Protein AF-A0A3D8Q935-F1 (afdb_monomer)

Radius of gyration: 23.88 Å; Cα contacts (8 Å, |Δi|>4): 132; chains: 1; bounding box: 59×60×49 Å

Foldseek 3Di:
DDDDDDDDDDDDDPPDDDPPPPPDDPPPPPPLPPDAADCVQWAPDDPPFDWDFCVNVVHDCPPDQFRTDDTHDDDGTDPVLVVSQCVQCPDPVQQVPQWDQDPVRGTDGPPCCVPGPNNVVVCLVDPVSQVVVCVSRVHDRDDRPPPD

Structure (mmCIF, N/CA/C/O backbone):
data_AF-A0A3D8Q935-F1
#
_entry.id   AF-A0A3D8Q935-F1
#
loop_
_atom_site.group_PDB
_atom_site.id
_atom_site.type_symbol
_atom_site.label_atom_id
_atom_site.label_alt_id
_atom_site.label_comp_id
_atom_site.label_asym_id
_atom_site.label_entity_id
_atom_site.label_seq_id
_atom_site.pdbx_PDB_ins_code
_atom_site.Cartn_x
_atom_site.Cartn_y
_atom_site.Cartn_z
_atom_site.occupancy
_atom_site.B_iso_or_equiv
_atom_site.auth_seq_id
_atom_site.auth_comp_id
_atom_site.auth_asym_id
_atom_site.auth_atom_id
_atom_site.pdbx_PDB_model_num
ATOM 1 N N . MET A 1 1 ? -38.636 37.784 -11.638 1.00 41.47 1 MET A N 1
ATOM 2 C CA . MET A 1 1 ? -37.822 38.733 -12.426 1.00 41.47 1 MET A CA 1
ATOM 3 C C . MET A 1 1 ? -36.408 38.699 -11.861 1.00 41.47 1 MET A C 1
ATOM 5 O O . MET A 1 1 ? -36.157 39.351 -10.860 1.00 41.47 1 MET A O 1
ATOM 9 N N . ALA A 1 2 ? -35.531 37.862 -12.418 1.00 40.22 2 ALA A N 1
ATOM 10 C CA . ALA A 1 2 ? -34.120 37.782 -12.042 1.00 40.22 2 ALA A CA 1
ATOM 11 C C . ALA A 1 2 ? -33.294 37.737 -13.334 1.00 40.22 2 ALA A C 1
ATOM 13 O O . ALA A 1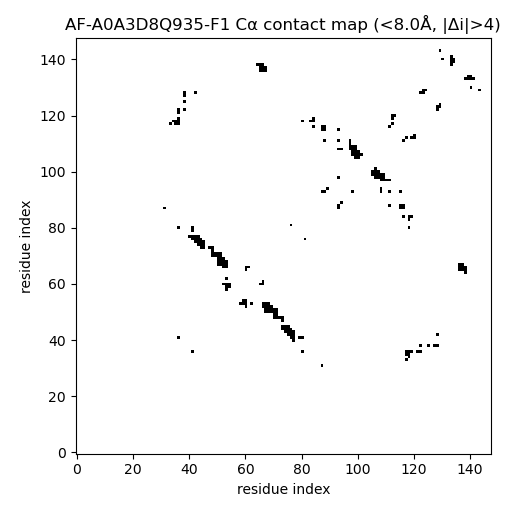 2 ? -33.577 36.937 -14.225 1.00 40.22 2 ALA A O 1
ATOM 14 N N . THR A 1 3 ? -32.352 38.665 -13.451 1.00 42.84 3 THR A N 1
ATOM 15 C CA . THR A 1 3 ? -31.546 38.934 -14.643 1.00 42.84 3 THR A CA 1
ATOM 16 C C . THR A 1 3 ? -30.477 37.854 -14.814 1.00 42.84 3 THR A C 1
ATOM 18 O O . THR A 1 3 ? -29.670 37.636 -13.914 1.00 42.84 3 THR A O 1
ATOM 21 N N . VAL A 1 4 ? -30.464 37.181 -15.967 1.00 43.62 4 VAL A N 1
ATOM 22 C CA . VAL A 1 4 ? -29.419 36.222 -16.360 1.00 43.62 4 VAL A CA 1
ATOM 23 C C . VAL A 1 4 ? -28.253 37.007 -16.961 1.00 43.62 4 VAL A C 1
ATOM 25 O O . VAL A 1 4 ? -28.425 37.701 -17.960 1.00 43.62 4 VAL A O 1
ATOM 28 N N . GLY A 1 5 ? -27.077 36.929 -16.338 1.00 39.69 5 GLY A N 1
ATOM 29 C CA . GLY A 1 5 ? -2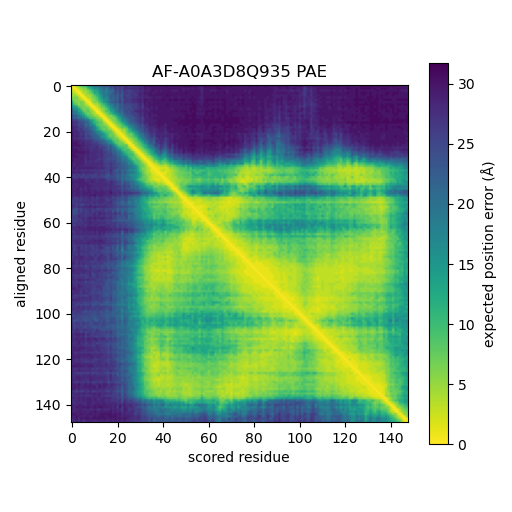5.842 37.499 -16.875 1.00 39.69 5 GLY A CA 1
ATOM 30 C C . GLY A 1 5 ? -25.218 36.567 -17.913 1.00 39.69 5 GLY A C 1
ATOM 31 O O . GLY A 1 5 ? -24.834 35.446 -17.589 1.00 39.69 5 GLY A O 1
ATOM 32 N N . THR A 1 6 ? -25.115 37.029 -19.156 1.00 42.31 6 THR A N 1
ATOM 33 C CA . THR A 1 6 ? -24.400 36.346 -20.241 1.00 42.31 6 THR A CA 1
ATOM 34 C C . THR A 1 6 ? -22.892 36.440 -20.002 1.00 42.31 6 THR A C 1
ATOM 36 O O . THR A 1 6 ? -22.338 37.538 -19.987 1.00 42.31 6 THR A O 1
ATOM 39 N N . LEU A 1 7 ? -22.214 35.303 -19.828 1.00 39.19 7 LEU A N 1
ATOM 40 C CA . LEU A 1 7 ? -20.751 35.247 -19.806 1.00 39.19 7 LEU A CA 1
ATOM 41 C C . LEU A 1 7 ? -20.228 35.151 -21.244 1.00 39.19 7 LEU A C 1
ATOM 43 O O . LEU A 1 7 ? -20.375 34.130 -21.914 1.00 39.19 7 LEU A O 1
ATOM 47 N N . THR A 1 8 ? -19.631 36.241 -21.714 1.00 40.53 8 THR A N 1
ATOM 48 C CA . THR A 1 8 ? -18.918 36.333 -22.990 1.00 40.53 8 THR A CA 1
ATOM 49 C C . THR A 1 8 ? -17.675 35.441 -22.957 1.00 40.53 8 THR A C 1
ATOM 51 O O . THR A 1 8 ? -16.789 35.634 -22.126 1.00 40.53 8 THR A O 1
ATOM 54 N N . SER A 1 9 ? -17.600 34.467 -23.865 1.00 42.19 9 SER A N 1
ATOM 55 C CA . SER A 1 9 ? -16.393 33.672 -24.107 1.00 42.19 9 SER A CA 1
ATOM 56 C C . SER A 1 9 ? -15.358 34.545 -24.819 1.00 42.19 9 SER A C 1
ATOM 58 O O . SER A 1 9 ? -15.592 35.004 -25.936 1.00 42.19 9 SER A O 1
ATOM 60 N N . ALA A 1 10 ? -14.237 34.827 -24.155 1.00 38.66 10 ALA A N 1
ATOM 61 C CA . ALA A 1 10 ? -13.101 35.485 -24.784 1.00 38.66 10 ALA A CA 1
ATOM 62 C C . ALA A 1 10 ? -12.282 34.443 -25.560 1.00 38.66 10 ALA A C 1
ATOM 64 O O . ALA A 1 10 ? -11.732 33.512 -24.972 1.00 38.66 10 ALA A O 1
ATOM 65 N N . THR A 1 11 ? -12.201 34.610 -26.880 1.00 42.41 11 THR A N 1
ATOM 66 C CA . THR A 1 11 ? -11.299 33.860 -27.760 1.00 42.41 11 THR A CA 1
ATOM 67 C C . THR A 1 11 ? -9.849 34.125 -27.352 1.00 42.41 11 THR A C 1
ATOM 69 O O . THR A 1 11 ? -9.391 35.268 -27.384 1.00 42.41 11 THR A O 1
ATOM 72 N N . LEU A 1 12 ? -9.128 33.075 -26.951 1.00 41.44 12 LEU A N 1
ATOM 73 C CA . LEU A 1 12 ? -7.690 33.139 -26.686 1.00 41.44 12 LEU A CA 1
ATOM 74 C C . LEU A 1 12 ? -6.913 33.195 -28.018 1.00 41.44 12 LEU A C 1
ATOM 76 O O . LEU A 1 12 ? -7.314 32.528 -28.969 1.00 41.44 12 LEU A O 1
ATOM 80 N N . PRO A 1 13 ? -5.820 33.972 -28.113 1.00 37.72 13 PRO A N 1
ATOM 81 C CA . PRO A 1 13 ? -5.046 34.103 -29.345 1.00 37.72 13 PRO A CA 1
ATOM 82 C C . PRO A 1 13 ? -4.244 32.833 -29.691 1.00 37.72 13 PRO A C 1
ATOM 84 O O . PRO A 1 13 ? -3.499 32.307 -28.862 1.00 37.72 13 PRO A O 1
ATOM 87 N N . ASP A 1 14 ? -4.344 32.412 -30.957 1.00 42.44 14 ASP A N 1
ATOM 88 C CA . ASP A 1 14 ? -3.653 31.284 -31.612 1.00 42.44 14 ASP A CA 1
ATOM 89 C C . ASP A 1 14 ? -2.138 31.509 -31.806 1.00 42.44 14 ASP A C 1
ATOM 91 O O . ASP A 1 14 ? -1.609 31.471 -32.917 1.00 42.44 14 ASP A O 1
ATOM 95 N N . SER A 1 15 ? -1.390 31.769 -30.734 1.00 50.16 15 SER A N 1
ATOM 96 C CA . SER A 1 15 ? 0.055 31.995 -30.857 1.00 50.16 15 SER A CA 1
ATOM 97 C C . SER A 1 15 ? 0.853 31.510 -29.652 1.00 50.16 15 SER A C 1
ATOM 99 O O . SER A 1 15 ? 1.538 32.299 -29.011 1.00 50.16 15 SER A O 1
ATOM 101 N N . ILE A 1 16 ? 0.841 30.197 -29.398 1.00 40.75 16 ILE A N 1
ATOM 102 C CA . ILE A 1 16 ? 2.031 29.468 -28.917 1.00 40.75 16 ILE A CA 1
ATOM 103 C C . ILE A 1 16 ? 2.068 28.102 -29.621 1.00 40.75 16 ILE A C 1
ATOM 105 O O . ILE A 1 16 ? 1.893 27.042 -29.028 1.00 40.75 16 ILE A O 1
ATOM 109 N N . VAL A 1 17 ? 2.284 28.134 -30.933 1.00 42.34 17 VAL A N 1
ATOM 110 C CA . VAL A 1 17 ? 2.830 26.999 -31.684 1.00 42.34 17 VAL A CA 1
ATOM 111 C C . VAL A 1 17 ? 4.308 27.320 -31.898 1.00 42.34 17 VAL A C 1
ATOM 113 O O . VAL A 1 17 ? 4.619 28.417 -32.353 1.00 42.34 17 VAL A O 1
ATOM 116 N N . HIS A 1 18 ? 5.189 26.360 -31.598 1.00 40.62 18 HIS A N 1
ATOM 117 C CA . HIS A 1 18 ? 6.664 26.408 -31.689 1.00 40.62 18 HIS A CA 1
ATOM 118 C C . HIS A 1 18 ? 7.436 26.808 -30.418 1.00 40.62 18 HIS A C 1
ATOM 120 O O . HIS A 1 18 ? 8.297 27.679 -30.436 1.00 40.62 18 HIS A O 1
ATOM 126 N N . ALA A 1 19 ? 7.257 26.043 -29.340 1.00 34.44 19 ALA A N 1
ATOM 127 C CA . ALA A 1 19 ? 8.366 25.750 -28.430 1.00 34.44 19 ALA A CA 1
ATOM 128 C C . ALA A 1 19 ? 8.612 24.237 -28.448 1.00 34.44 19 ALA A C 1
ATOM 130 O O . ALA A 1 19 ? 8.125 23.484 -27.608 1.00 34.44 19 ALA A O 1
ATOM 131 N N . GLY A 1 20 ? 9.329 23.778 -29.476 1.00 32.28 20 GLY A N 1
ATOM 132 C CA . GLY A 1 20 ? 9.806 22.404 -29.562 1.00 32.28 20 GLY A CA 1
ATOM 133 C C . GLY A 1 20 ? 10.820 22.134 -28.455 1.00 32.28 20 GLY A C 1
ATOM 134 O O . GLY A 1 20 ? 12.016 22.356 -28.635 1.00 32.28 20 GLY A O 1
ATOM 135 N N . LEU A 1 21 ? 10.353 21.628 -27.314 1.00 32.50 21 LEU A N 1
ATOM 136 C CA . LEU A 1 21 ? 11.209 20.945 -26.354 1.00 32.50 21 LEU A CA 1
ATOM 137 C C . LEU A 1 21 ? 11.686 19.648 -27.012 1.00 32.50 21 LEU A C 1
ATOM 139 O O . LEU A 1 21 ? 11.026 18.613 -26.962 1.00 32.50 21 LEU A O 1
ATOM 143 N N . LYS A 1 22 ? 12.852 19.713 -27.663 1.00 31.27 22 LYS A N 1
ATOM 144 C CA . LYS A 1 22 ? 13.627 18.520 -28.000 1.00 31.27 22 LYS A CA 1
ATOM 145 C C . LYS A 1 22 ? 14.002 17.835 -26.686 1.00 31.27 22 LYS A C 1
ATOM 147 O O . LYS A 1 22 ? 14.981 18.225 -26.051 1.00 31.27 22 LYS A O 1
ATOM 152 N N . MET A 1 23 ? 13.241 16.814 -26.294 1.00 38.03 23 MET A N 1
ATOM 153 C CA . MET A 1 23 ? 13.713 15.780 -25.376 1.00 38.03 23 MET A CA 1
ATOM 154 C C . MET A 1 23 ? 14.903 15.098 -26.051 1.00 38.03 23 MET A C 1
ATOM 156 O O . MET A 1 23 ? 14.747 14.195 -26.866 1.00 38.03 23 MET A O 1
ATOM 160 N N . LYS A 1 24 ? 16.102 15.618 -25.785 1.00 34.25 24 LYS A N 1
ATOM 161 C CA . LYS A 1 24 ? 17.349 14.941 -26.116 1.00 34.25 24 LYS A CA 1
ATOM 162 C C . LYS A 1 24 ? 17.466 13.746 -25.181 1.00 34.25 24 LYS A C 1
ATOM 164 O O . LYS A 1 24 ? 17.312 13.900 -23.970 1.00 34.25 24 LYS A O 1
ATOM 169 N N . ASP A 1 25 ? 17.704 12.590 -25.785 1.00 44.44 25 ASP A N 1
ATOM 170 C CA . ASP A 1 25 ? 18.046 11.330 -25.144 1.00 44.44 25 ASP A CA 1
ATOM 171 C C . ASP A 1 25 ? 18.883 11.523 -23.879 1.00 44.44 25 ASP A C 1
ATOM 173 O O . ASP A 1 25 ? 20.039 11.941 -23.926 1.00 44.44 25 ASP A O 1
ATOM 177 N N . MET A 1 26 ? 18.302 11.139 -22.749 1.00 38.06 26 MET A N 1
ATOM 178 C CA . MET A 1 26 ? 19.065 10.690 -21.594 1.00 38.06 26 MET A CA 1
ATOM 179 C C . MET A 1 26 ? 18.611 9.270 -21.271 1.00 38.06 26 MET A C 1
ATOM 181 O O . MET A 1 26 ? 18.092 8.972 -20.198 1.00 38.06 26 MET A O 1
ATOM 185 N N . THR A 1 27 ? 18.802 8.383 -22.249 1.00 36.16 27 THR A N 1
ATOM 186 C CA . THR A 1 27 ? 18.788 6.935 -22.043 1.00 36.16 27 THR A CA 1
ATOM 187 C C . THR A 1 27 ? 20.099 6.548 -21.364 1.00 36.16 27 THR A C 1
ATOM 189 O O . THR A 1 27 ? 20.963 5.896 -21.936 1.00 36.16 27 THR A O 1
ATOM 192 N N . THR A 1 28 ? 20.260 6.965 -20.111 1.00 35.59 28 THR A N 1
ATOM 193 C CA . THR A 1 28 ? 21.094 6.207 -19.185 1.00 35.59 28 THR A CA 1
ATOM 194 C C . THR A 1 28 ? 20.134 5.248 -18.512 1.00 35.59 28 THR A C 1
ATOM 196 O O . THR A 1 28 ? 19.429 5.626 -17.574 1.00 35.59 28 THR A O 1
ATOM 199 N N . SER A 1 29 ? 20.061 4.018 -19.027 1.00 44.00 29 SER A N 1
ATOM 200 C CA . SER A 1 29 ? 19.502 2.892 -18.280 1.00 44.00 29 SER A CA 1
ATOM 201 C C . SER A 1 29 ? 20.334 2.753 -17.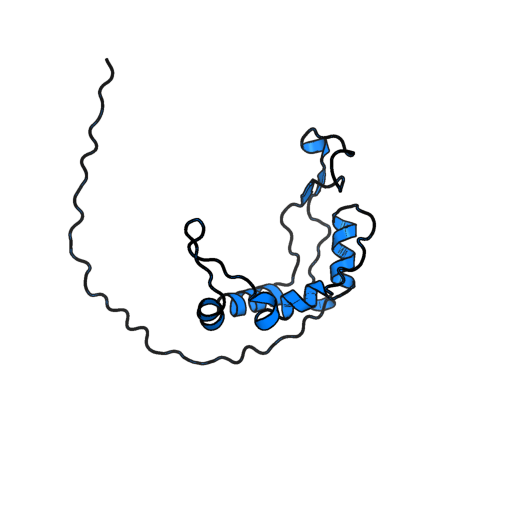010 1.00 44.00 29 SER A C 1
ATOM 203 O O . SER A 1 29 ? 21.378 2.106 -16.979 1.00 44.00 29 SER A O 1
ATOM 205 N N . ARG A 1 30 ? 19.937 3.485 -15.968 1.00 43.12 30 ARG A N 1
ATOM 206 C CA . ARG A 1 30 ? 20.495 3.340 -14.637 1.00 43.12 30 ARG A CA 1
ATOM 207 C C . ARG A 1 30 ? 19.935 2.021 -14.149 1.00 43.12 30 ARG A C 1
ATOM 209 O O . ARG A 1 30 ? 18.766 1.975 -13.765 1.00 43.12 30 ARG A O 1
ATOM 216 N N . THR A 1 31 ? 20.750 0.973 -14.220 1.00 41.19 31 THR A N 1
ATOM 217 C CA . THR A 1 31 ? 20.495 -0.300 -13.551 1.00 41.19 31 THR A CA 1
ATOM 218 C C . THR A 1 31 ? 20.022 0.032 -12.144 1.00 41.19 31 THR A C 1
ATOM 220 O O . THR A 1 31 ? 20.735 0.646 -11.348 1.00 41.19 31 THR A O 1
ATOM 223 N N . VAL A 1 32 ? 18.735 -0.198 -11.896 1.00 52.12 32 VAL A N 1
ATOM 224 C CA . VAL A 1 32 ? 18.165 0.020 -10.576 1.00 52.12 32 VAL A CA 1
ATOM 225 C C . VAL A 1 32 ? 18.685 -1.145 -9.761 1.00 52.12 32 VAL A C 1
ATOM 227 O O . VAL A 1 32 ? 18.210 -2.265 -9.946 1.00 52.12 32 VAL A O 1
ATOM 230 N N . ASP A 1 33 ? 19.703 -0.891 -8.937 1.00 56.47 33 ASP A N 1
ATOM 231 C CA . ASP A 1 33 ? 20.168 -1.868 -7.961 1.00 56.47 33 ASP A CA 1
ATOM 232 C C . ASP A 1 33 ? 18.940 -2.363 -7.206 1.00 56.47 33 ASP A C 1
ATOM 234 O O . ASP A 1 33 ? 18.209 -1.593 -6.574 1.00 56.47 33 ASP A O 1
ATOM 238 N N . THR A 1 34 ? 18.637 -3.641 -7.402 1.00 60.22 34 THR A N 1
ATOM 239 C CA . THR A 1 34 ? 17.436 -4.247 -6.848 1.00 60.22 34 THR A CA 1
ATOM 240 C C . THR A 1 34 ? 17.730 -4.511 -5.383 1.00 60.22 34 THR A C 1
ATOM 242 O O . THR A 1 34 ? 18.365 -5.501 -5.033 1.00 60.22 34 THR A O 1
ATOM 245 N N . VAL A 1 35 ? 17.338 -3.570 -4.526 1.00 66.69 35 VAL A N 1
ATOM 246 C CA . VAL A 1 35 ? 17.464 -3.723 -3.076 1.00 66.69 35 VAL A CA 1
ATOM 247 C C . VAL A 1 35 ? 16.468 -4.790 -2.626 1.00 66.69 35 VAL A C 1
ATOM 249 O O . VAL A 1 35 ? 15.267 -4.667 -2.871 1.00 66.69 35 VAL A O 1
ATOM 252 N N . LEU A 1 36 ? 16.970 -5.848 -1.990 1.00 75.50 36 LEU A N 1
ATOM 253 C CA . LEU A 1 36 ? 16.141 -6.896 -1.398 1.00 75.50 36 LEU A CA 1
ATOM 254 C C . LEU A 1 36 ? 15.348 -6.334 -0.213 1.00 75.50 36 LEU A C 1
ATOM 256 O O . LEU A 1 36 ? 15.880 -5.585 0.610 1.00 75.50 36 LEU A O 1
ATOM 260 N N . PHE A 1 37 ? 14.067 -6.695 -0.117 1.00 79.25 37 PHE A N 1
ATOM 261 C CA . PHE A 1 37 ? 13.225 -6.252 0.989 1.00 79.25 37 PHE A CA 1
ATOM 262 C C . PHE A 1 37 ? 13.590 -6.981 2.286 1.00 79.25 37 PHE A C 1
ATOM 264 O O . PHE A 1 37 ? 13.198 -8.124 2.523 1.00 79.25 37 PHE A O 1
ATOM 271 N N . GLU A 1 38 ? 14.295 -6.263 3.154 1.00 83.88 38 GLU A N 1
ATOM 272 C CA . GLU A 1 38 ? 14.521 -6.639 4.548 1.00 83.88 38 GLU A CA 1
ATOM 273 C C . GLU A 1 38 ? 13.472 -6.005 5.479 1.00 83.88 38 GLU A C 1
ATOM 275 O O . GLU A 1 38 ? 13.459 -4.774 5.607 1.00 83.88 38 GLU A O 1
ATOM 280 N N . PRO A 1 39 ? 12.615 -6.798 6.154 1.00 81.38 39 PRO A N 1
ATOM 281 C CA . PRO A 1 39 ? 11.580 -6.288 7.055 1.00 81.38 39 PRO A CA 1
ATOM 282 C C . PRO A 1 39 ? 12.116 -5.322 8.113 1.00 81.38 39 PRO A C 1
ATOM 284 O O . PRO A 1 39 ? 11.581 -4.228 8.266 1.00 81.38 39 PRO A O 1
ATOM 287 N N . SER A 1 40 ? 13.229 -5.662 8.768 1.00 81.56 40 SER A N 1
ATOM 288 C CA . SER A 1 40 ? 13.795 -4.858 9.859 1.00 81.56 40 SER A CA 1
ATOM 289 C C . SER A 1 40 ? 14.301 -3.478 9.420 1.00 81.56 40 SER A C 1
ATOM 291 O O . SER A 1 40 ? 14.467 -2.598 10.257 1.00 81.56 40 SER A O 1
ATOM 293 N N . LYS A 1 41 ? 14.570 -3.283 8.122 1.00 82.25 41 LYS A N 1
ATOM 294 C CA . LYS A 1 41 ? 15.042 -2.006 7.559 1.00 82.25 41 LYS A CA 1
ATOM 295 C C . LYS A 1 41 ? 13.935 -1.227 6.857 1.00 82.25 41 LYS A C 1
ATOM 297 O O . LYS A 1 41 ? 13.956 0.002 6.831 1.00 82.25 41 LYS A O 1
ATOM 302 N N . HIS A 1 42 ? 12.997 -1.939 6.241 1.00 83.12 42 HIS A N 1
ATOM 303 C CA . HIS A 1 42 ? 12.010 -1.349 5.344 1.00 83.12 42 HIS A CA 1
ATOM 304 C C . HIS A 1 42 ? 10.615 -1.229 5.949 1.00 83.12 42 HIS A C 1
ATOM 306 O O . HIS A 1 42 ? 9.800 -0.493 5.394 1.00 83.12 42 HIS A O 1
ATOM 312 N N . LEU A 1 43 ? 10.327 -1.897 7.068 1.00 83.06 43 LEU A N 1
ATOM 313 C CA . LEU A 1 43 ? 9.130 -1.634 7.860 1.00 83.06 43 LEU A CA 1
ATOM 314 C C . LEU A 1 43 ? 9.419 -0.492 8.833 1.00 83.06 43 LEU A C 1
ATOM 316 O O . LEU A 1 43 ? 10.383 -0.524 9.592 1.00 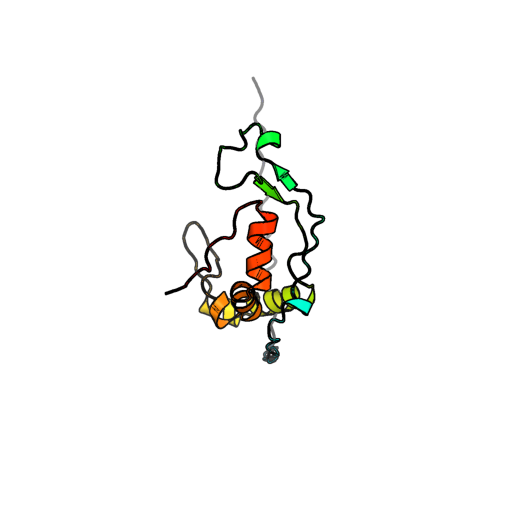83.06 43 LEU A O 1
ATOM 320 N N . SER A 1 44 ? 8.567 0.527 8.814 1.00 76.81 44 SER A N 1
ATOM 321 C CA . SER A 1 44 ? 8.630 1.658 9.749 1.00 76.81 44 SER A CA 1
ATOM 322 C C . SER A 1 44 ? 7.309 1.798 10.492 1.00 76.81 44 SER A C 1
ATOM 324 O O . SER A 1 44 ? 6.811 2.901 10.695 1.00 76.81 44 SER A O 1
ATOM 326 N N . HIS A 1 45 ? 6.719 0.659 10.868 1.00 68.06 45 HIS 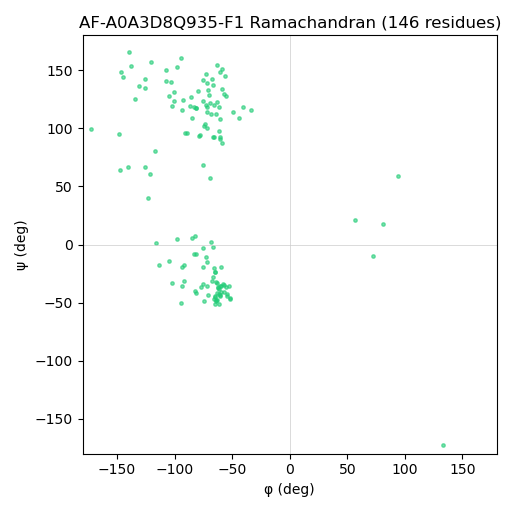A N 1
ATOM 327 C CA . HIS A 1 45 ? 5.423 0.642 11.522 1.00 68.06 45 HIS A CA 1
ATOM 328 C C . HIS A 1 45 ? 5.505 1.343 12.879 1.00 68.06 45 HIS A C 1
ATOM 330 O O . HIS A 1 45 ? 6.134 0.855 13.816 1.00 68.06 45 HIS A O 1
ATOM 336 N N . THR A 1 46 ? 4.840 2.490 12.971 1.00 65.00 46 THR A N 1
ATOM 337 C CA . THR A 1 46 ? 4.629 3.194 14.231 1.00 65.00 46 THR A CA 1
ATOM 338 C C . THR A 1 46 ? 3.199 2.908 14.670 1.00 65.00 46 THR A C 1
ATOM 340 O O . THR A 1 46 ? 2.255 3.250 13.963 1.00 65.00 46 THR A O 1
ATOM 343 N N . THR A 1 47 ? 3.019 2.283 15.833 1.00 62.25 47 THR A N 1
ATOM 344 C CA . THR A 1 47 ? 1.694 1.959 16.407 1.00 62.25 47 THR A CA 1
ATOM 345 C C . THR A 1 47 ? 0.912 3.213 16.842 1.00 62.25 47 THR A C 1
ATOM 347 O O . THR A 1 47 ? -0.190 3.110 17.359 1.00 62.25 47 THR A O 1
ATOM 350 N N . SER A 1 48 ? 1.458 4.415 16.635 1.00 59.38 48 SER A N 1
ATOM 351 C CA . SER A 1 48 ? 0.864 5.686 17.063 1.00 59.38 48 SER A CA 1
ATOM 352 C C . SER A 1 48 ? -0.198 6.246 16.111 1.00 59.38 48 SER A C 1
ATOM 354 O O . SER A 1 48 ? -0.605 7.392 16.287 1.00 59.38 48 SER A O 1
ATOM 356 N N . ALA A 1 49 ? -0.609 5.502 15.081 1.00 74.12 49 ALA A N 1
ATOM 357 C CA . ALA A 1 49 ? -1.728 5.910 14.239 1.00 74.12 49 ALA A CA 1
ATOM 358 C C . ALA A 1 49 ? -2.994 5.955 15.097 1.00 74.12 49 ALA A C 1
ATOM 360 O O . ALA A 1 49 ? -3.357 4.948 15.710 1.00 74.12 49 ALA A O 1
ATOM 361 N N . ARG A 1 50 ? -3.666 7.109 15.157 1.00 82.12 50 ARG A N 1
ATOM 362 C CA . ARG A 1 50 ? -4.980 7.181 15.792 1.00 82.12 50 ARG A CA 1
ATOM 363 C C . ARG A 1 50 ? -5.918 6.215 15.071 1.00 82.12 50 ARG A C 1
ATOM 365 O O . ARG A 1 50 ? -5.955 6.167 13.840 1.00 82.12 50 ARG A O 1
ATOM 372 N N . VAL A 1 51 ? -6.649 5.443 15.862 1.00 86.38 51 VAL A N 1
ATOM 373 C CA . VAL A 1 51 ? -7.597 4.442 15.383 1.00 86.38 51 VAL A CA 1
ATOM 374 C C . VAL A 1 51 ? -9.004 4.982 15.583 1.00 86.38 51 VAL A C 1
ATOM 376 O O . VAL A 1 51 ? -9.337 5.399 16.690 1.00 86.38 51 VAL A O 1
ATOM 379 N N . HIS A 1 52 ? -9.806 4.969 14.522 1.00 87.50 52 HIS A N 1
ATOM 380 C CA . HIS A 1 52 ? -11.227 5.284 14.562 1.00 87.50 52 HIS A CA 1
ATOM 381 C C . HIS A 1 52 ? -12.032 3.986 14.556 1.00 87.50 52 HIS A C 1
ATOM 383 O O . HIS A 1 52 ? -11.885 3.150 13.658 1.00 87.50 52 HIS A O 1
ATOM 389 N N . ASN A 1 53 ? -12.874 3.818 15.571 1.00 87.56 53 ASN A N 1
ATOM 390 C CA . ASN A 1 53 ? -13.691 2.620 15.750 1.00 87.56 53 ASN A CA 1
ATOM 391 C C . ASN A 1 53 ? -15.085 2.797 15.138 1.00 87.56 53 ASN A C 1
ATOM 393 O O . ASN A 1 53 ? -15.565 3.922 15.008 1.00 87.56 53 ASN A O 1
ATOM 397 N N . MET A 1 54 ? -15.768 1.682 14.872 1.00 86.56 54 MET A N 1
ATOM 398 C CA . MET A 1 54 ? -17.138 1.664 14.326 1.00 86.56 54 MET A CA 1
ATOM 399 C C . MET A 1 54 ? -18.132 2.519 15.139 1.00 86.56 54 MET A C 1
ATOM 401 O O . MET A 1 54 ? -19.024 3.167 14.589 1.00 86.56 54 MET A O 1
ATOM 405 N N . GLU A 1 55 ? -17.964 2.559 16.463 1.00 88.00 55 GLU A N 1
ATOM 406 C CA . GLU A 1 55 ? -18.802 3.358 17.368 1.00 88.00 55 GLU A CA 1
ATOM 407 C C . GLU A 1 55 ? -18.697 4.866 17.126 1.00 88.00 55 GLU A C 1
ATOM 409 O O . GLU A 1 55 ? -19.697 5.571 17.266 1.00 88.00 55 GLU A O 1
ATOM 414 N N . GLU A 1 56 ? -17.525 5.368 16.724 1.00 87.75 56 GLU A N 1
ATOM 415 C CA . GLU A 1 56 ? -17.327 6.797 16.441 1.00 87.75 56 GLU A CA 1
ATOM 416 C C . GLU A 1 56 ? -18.167 7.258 15.242 1.00 87.75 56 GLU A C 1
ATOM 418 O O . GLU A 1 56 ? -18.534 8.429 15.150 1.00 87.75 56 GLU A O 1
ATOM 423 N N . PHE A 1 57 ? -18.526 6.324 14.359 1.00 86.31 57 PHE A N 1
ATOM 424 C CA . PHE A 1 57 ? -19.382 6.548 13.197 1.00 86.31 57 PHE A CA 1
ATOM 425 C C . PHE A 1 57 ? -20.849 6.158 13.440 1.00 86.31 57 PHE A C 1
ATOM 427 O O . PHE A 1 57 ? -21.672 6.234 12.527 1.00 86.31 57 PHE A O 1
ATOM 434 N N . GLY A 1 58 ? -21.206 5.770 14.670 1.00 87.75 58 GLY A N 1
ATOM 435 C CA . GLY A 1 58 ? -22.571 5.391 15.042 1.00 87.75 58 GLY A CA 1
ATOM 436 C C . GLY A 1 58 ? -22.962 3.961 14.657 1.00 87.75 58 GLY A C 1
ATOM 437 O O . GLY A 1 58 ? -24.152 3.639 14.622 1.00 87.75 58 GLY A O 1
ATOM 438 N N . TYR A 1 59 ? -21.991 3.089 14.374 1.00 87.25 59 TYR A N 1
ATOM 439 C CA . TYR A 1 59 ? -22.224 1.670 14.117 1.00 87.25 59 TYR A CA 1
ATOM 440 C C . TYR A 1 59 ? -21.969 0.815 15.365 1.00 87.25 59 TYR A C 1
ATOM 442 O O . TYR A 1 59 ? -21.176 1.159 16.237 1.00 87.25 59 TYR A O 1
ATOM 450 N N . SER A 1 60 ? -22.637 -0.340 15.454 1.00 84.31 60 SER A N 1
ATOM 451 C CA . SER A 1 60 ? -22.332 -1.327 16.493 1.00 84.31 60 SER A CA 1
ATOM 452 C C . SER A 1 60 ? -21.007 -2.031 16.193 1.00 84.31 60 SER A C 1
ATOM 454 O O . SER A 1 60 ? -20.721 -2.342 15.040 1.00 84.31 60 SER A O 1
ATOM 456 N N . GLN A 1 61 ? -20.249 -2.398 17.229 1.00 77.69 61 GLN A N 1
ATOM 457 C CA . GLN A 1 61 ? -18.992 -3.161 17.092 1.00 77.69 61 GLN A CA 1
ATOM 458 C C . GLN A 1 61 ? -19.162 -4.531 16.414 1.00 77.69 61 GLN A C 1
ATOM 460 O O . GLN A 1 61 ? -18.208 -5.126 15.929 1.00 77.69 61 GLN A O 1
ATOM 465 N N . SER A 1 62 ? -20.390 -5.053 16.388 1.00 77.38 62 SER A N 1
ATOM 466 C CA . SER A 1 62 ? -20.756 -6.302 15.714 1.00 77.38 62 SER A CA 1
ATOM 467 C C . SER A 1 62 ? -21.026 -6.144 14.214 1.00 77.38 62 SER A C 1
ATOM 469 O O . SER A 1 62 ? -21.231 -7.139 13.518 1.00 77.38 62 SER A O 1
ATOM 471 N N . ARG A 1 63 ? -21.080 -4.909 13.702 1.00 76.25 63 ARG A N 1
ATOM 472 C CA . ARG A 1 63 ? -21.302 -4.631 12.286 1.00 76.25 63 ARG A CA 1
ATOM 473 C C . ARG A 1 63 ? -19.949 -4.587 11.577 1.00 76.25 63 ARG A C 1
ATOM 475 O O . ARG A 1 63 ? -19.314 -3.546 11.540 1.00 76.25 63 ARG A O 1
ATOM 482 N N . GLY A 1 64 ? -19.534 -5.701 10.977 1.00 74.25 64 GLY A N 1
ATOM 483 C CA . GLY A 1 64 ? -18.325 -5.764 10.149 1.00 74.25 64 GLY A CA 1
ATOM 484 C C . GLY A 1 64 ? -17.433 -6.962 10.462 1.00 74.25 64 GLY A C 1
ATOM 485 O O . GLY A 1 64 ? -17.808 -7.858 11.211 1.00 74.25 64 GLY A O 1
ATOM 486 N N . ILE A 1 65 ? -16.250 -6.981 9.844 1.00 79.00 65 ILE A N 1
ATOM 487 C CA . ILE A 1 65 ? -15.226 -8.025 10.041 1.00 79.00 65 ILE A CA 1
ATOM 488 C C . ILE A 1 65 ? -14.241 -7.626 11.163 1.00 79.00 65 ILE A C 1
ATOM 490 O O . ILE A 1 65 ? -13.543 -8.479 11.705 1.00 79.00 65 ILE A O 1
ATOM 494 N N . SER A 1 66 ? -14.189 -6.342 11.530 1.00 81.56 66 SER A N 1
ATOM 495 C CA . SER A 1 66 ? -13.289 -5.769 12.537 1.00 81.56 66 SER A CA 1
ATOM 496 C C . SER A 1 66 ? -13.983 -4.614 13.283 1.00 81.56 66 SER A C 1
ATOM 498 O O . SER A 1 66 ? -14.802 -3.928 12.670 1.00 81.56 66 SER A O 1
ATOM 500 N N . PRO A 1 67 ? -13.661 -4.384 14.574 1.00 81.38 67 PRO A N 1
ATOM 501 C CA . PRO A 1 67 ? -14.126 -3.214 15.333 1.00 81.38 67 PRO A CA 1
ATOM 502 C C . PRO A 1 67 ? -13.448 -1.898 14.905 1.00 81.38 67 PRO A C 1
ATOM 504 O O . PRO A 1 67 ? -13.908 -0.808 15.256 1.00 81.38 67 PRO A O 1
ATOM 507 N N . VAL A 1 68 ? -12.344 -1.997 14.160 1.00 84.06 68 VAL A N 1
ATOM 508 C CA . VAL A 1 68 ? -11.582 -0.857 13.658 1.00 84.06 68 VAL A CA 1
ATOM 509 C C . VAL A 1 68 ? -12.065 -0.494 12.261 1.00 84.06 68 VAL A C 1
ATOM 511 O O . VAL A 1 68 ? -12.023 -1.322 11.352 1.00 84.06 68 VAL A O 1
ATOM 514 N N . GLU A 1 69 ? -12.475 0.759 12.079 1.00 83.62 69 GLU A N 1
ATOM 515 C CA . GLU A 1 69 ? -13.002 1.240 10.803 1.00 83.62 69 GLU A CA 1
ATOM 516 C C . GLU A 1 69 ? -11.905 1.892 9.955 1.00 83.62 69 GLU A C 1
ATOM 518 O O . GLU A 1 69 ? -11.714 1.531 8.792 1.00 83.62 69 GLU A O 1
ATOM 523 N N . VAL A 1 70 ? -11.141 2.825 10.534 1.00 86.12 70 VAL A N 1
ATOM 524 C CA . VAL A 1 70 ? -10.103 3.583 9.817 1.00 86.12 70 VAL A CA 1
ATOM 525 C C . VAL A 1 70 ? -8.909 3.873 10.726 1.00 86.12 70 VAL A C 1
ATOM 527 O O . VAL A 1 70 ? -9.061 4.164 11.910 1.00 86.12 70 VAL A O 1
ATOM 530 N N . PHE A 1 71 ? -7.708 3.851 10.148 1.00 86.12 71 PHE A N 1
ATOM 531 C CA . PHE A 1 71 ? -6.494 4.379 10.771 1.00 86.12 71 PHE A CA 1
ATOM 532 C C . PHE A 1 71 ? -6.159 5.729 10.153 1.00 86.12 71 PHE A C 1
ATOM 534 O O . PHE A 1 71 ? -6.241 5.888 8.931 1.00 86.12 71 PHE A O 1
ATOM 541 N N . GLU A 1 72 ? -5.720 6.682 10.970 1.00 87.56 72 GLU A N 1
ATOM 542 C CA . GLU A 1 72 ? -5.077 7.878 10.435 1.00 87.56 72 GLU A CA 1
ATOM 543 C C . GLU A 1 72 ? -3.829 7.504 9.611 1.00 87.56 72 GLU A C 1
ATOM 545 O O . GLU A 1 72 ? -3.187 6.487 9.888 1.00 87.56 72 GLU A O 1
ATOM 550 N N . PRO A 1 73 ? -3.455 8.302 8.593 1.00 86.25 73 PRO A N 1
ATOM 551 C CA . PRO A 1 73 ? -2.286 8.019 7.773 1.00 86.25 73 PRO A CA 1
ATOM 552 C C . PRO A 1 73 ? -1.020 7.872 8.621 1.00 86.25 73 PRO A C 1
ATOM 554 O O . PRO A 1 73 ? -0.666 8.759 9.394 1.00 86.25 73 PRO A O 1
ATOM 557 N N . PHE A 1 74 ? -0.297 6.771 8.430 1.00 85.94 74 PHE A N 1
ATOM 558 C CA . PHE A 1 74 ? 0.949 6.507 9.138 1.00 85.94 74 PHE A CA 1
ATOM 559 C C . PHE A 1 74 ? 2.009 5.935 8.190 1.00 85.94 74 PHE A C 1
ATOM 561 O O . PHE A 1 74 ? 1.677 5.327 7.165 1.00 85.94 74 PHE A O 1
ATOM 568 N N . PRO A 1 75 ? 3.303 6.126 8.493 1.00 84.44 75 PRO A N 1
ATOM 569 C CA . PRO A 1 75 ? 4.365 5.539 7.694 1.00 84.44 75 PRO A CA 1
ATOM 570 C C . PRO A 1 75 ? 4.356 4.014 7.859 1.00 84.44 75 PRO A C 1
ATOM 572 O O . PRO A 1 75 ? 4.645 3.481 8.925 1.00 84.44 75 PRO A O 1
ATOM 575 N N . TRP A 1 76 ? 4.013 3.295 6.791 1.00 83.88 76 TRP A N 1
ATOM 576 C CA . TRP A 1 76 ? 4.097 1.830 6.752 1.00 83.88 76 TRP A CA 1
ATOM 577 C C . TRP A 1 76 ? 5.521 1.347 6.445 1.00 83.88 76 TRP A C 1
ATOM 579 O O . TRP A 1 76 ? 6.031 0.405 7.054 1.00 83.88 76 TRP A O 1
ATOM 589 N N . SER A 1 77 ? 6.179 2.026 5.507 1.00 85.06 77 SER A N 1
ATOM 590 C CA . SER A 1 77 ? 7.497 1.660 4.997 1.00 85.06 77 SER A CA 1
ATOM 591 C C . SER A 1 77 ? 8.520 2.763 5.217 1.00 85.06 77 SER A C 1
ATOM 593 O O . SER A 1 77 ? 8.169 3.941 5.313 1.00 85.06 77 SER A O 1
ATOM 595 N N . SER A 1 78 ? 9.794 2.381 5.237 1.00 87.69 78 SER A N 1
ATOM 596 C CA . SER A 1 78 ? 10.896 3.333 5.293 1.00 87.69 78 SER A CA 1
ATOM 597 C C . SER A 1 78 ? 10.926 4.222 4.045 1.00 87.69 78 SER A C 1
ATOM 599 O O . SER A 1 78 ? 10.469 3.844 2.960 1.00 87.69 78 SER A O 1
ATOM 601 N N . SER A 1 79 ? 11.498 5.421 4.189 1.00 87.81 79 SER A N 1
ATOM 602 C CA . SER A 1 79 ? 11.649 6.373 3.077 1.00 87.81 79 SER A CA 1
ATOM 603 C C . SER A 1 79 ? 12.396 5.755 1.890 1.00 87.81 79 SER A C 1
ATOM 605 O O . SER A 1 79 ? 12.024 5.980 0.740 1.00 87.81 79 SER A O 1
ATOM 607 N N . GLU A 1 80 ? 13.392 4.908 2.160 1.00 85.75 80 GLU A N 1
ATOM 608 C CA . GLU A 1 80 ? 14.142 4.184 1.133 1.00 85.75 80 GLU A CA 1
ATOM 609 C C . GLU A 1 80 ? 13.237 3.251 0.316 1.00 85.75 80 GLU A C 1
ATOM 611 O O . GLU A 1 80 ? 13.192 3.356 -0.911 1.00 85.75 80 GLU A O 1
ATOM 616 N N . ALA A 1 81 ? 12.447 2.401 0.980 1.00 84.94 81 ALA A N 1
ATOM 617 C CA . ALA A 1 81 ? 11.548 1.464 0.303 1.00 84.94 81 ALA A CA 1
ATOM 618 C C . ALA A 1 81 ? 10.495 2.191 -0.552 1.00 84.94 81 ALA A C 1
ATOM 620 O O . ALA A 1 81 ? 10.183 1.776 -1.676 1.00 84.94 81 ALA A O 1
ATOM 621 N N . ILE A 1 82 ? 9.983 3.319 -0.047 1.00 87.38 82 ILE A N 1
ATOM 622 C CA . ILE A 1 82 ? 9.040 4.179 -0.767 1.00 87.38 82 ILE A CA 1
ATOM 623 C C . ILE A 1 82 ? 9.702 4.775 -2.011 1.00 87.38 82 ILE A C 1
ATOM 625 O O . ILE A 1 82 ? 9.124 4.725 -3.098 1.00 87.38 82 ILE A O 1
ATOM 629 N N . GLN A 1 83 ? 10.908 5.330 -1.879 1.00 88.06 83 GLN A N 1
ATOM 630 C CA . GLN A 1 83 ? 11.627 5.933 -3.000 1.00 88.06 83 GLN A CA 1
ATOM 631 C C . GLN A 1 83 ? 11.956 4.908 -4.086 1.00 88.06 83 GLN A C 1
ATOM 633 O O . GLN A 1 83 ? 11.752 5.199 -5.264 1.00 88.06 83 GLN A O 1
ATOM 638 N N . GLN A 1 84 ? 12.384 3.699 -3.713 1.00 84.25 84 GLN A N 1
ATOM 639 C CA . GLN A 1 84 ? 12.655 2.623 -4.670 1.00 84.25 84 GLN A CA 1
ATOM 640 C C . GLN A 1 84 ? 11.389 2.208 -5.427 1.00 84.25 84 GLN A C 1
ATOM 642 O O . GLN A 1 84 ? 11.375 2.170 -6.660 1.00 84.25 84 GLN A O 1
ATOM 647 N N . THR A 1 85 ? 10.292 1.988 -4.700 1.00 84.25 85 THR A N 1
ATOM 648 C CA . THR A 1 85 ? 9.002 1.618 -5.298 1.00 84.25 85 THR A CA 1
ATOM 649 C C . THR A 1 85 ? 8.493 2.706 -6.246 1.00 84.25 85 THR A C 1
ATOM 651 O O . THR A 1 85 ? 8.052 2.408 -7.358 1.00 84.25 85 THR A O 1
ATOM 654 N N . ARG A 1 86 ? 8.597 3.983 -5.857 1.00 87.56 86 ARG A N 1
ATOM 655 C CA . ARG A 1 86 ? 8.205 5.127 -6.698 1.00 87.56 86 ARG A CA 1
ATOM 656 C C . ARG A 1 86 ? 9.083 5.261 -7.934 1.00 87.56 86 ARG A C 1
ATOM 658 O O . ARG A 1 86 ? 8.566 5.390 -9.035 1.00 87.56 86 ARG A O 1
ATOM 665 N N . LYS A 1 87 ? 10.405 5.178 -7.777 1.00 86.50 87 LYS A N 1
ATOM 666 C CA . LYS A 1 87 ? 11.350 5.267 -8.896 1.00 86.50 87 LYS A CA 1
ATOM 667 C C . LYS A 1 87 ? 11.060 4.208 -9.955 1.00 86.50 87 LYS A C 1
ATOM 669 O O . LYS A 1 87 ? 11.123 4.497 -11.145 1.00 86.50 87 LYS A O 1
ATOM 674 N N . LYS A 1 88 ? 10.739 2.990 -9.522 1.00 83.31 88 LYS A N 1
ATOM 675 C CA . LYS A 1 88 ? 10.513 1.872 -10.430 1.00 83.31 88 LYS A CA 1
ATOM 676 C C . LYS A 1 88 ? 9.103 1.863 -11.024 1.00 83.31 88 LYS A C 1
ATOM 678 O O . LYS A 1 88 ? 8.980 1.631 -12.219 1.00 83.31 88 LYS A O 1
ATOM 683 N N . SER A 1 89 ? 8.064 2.186 -10.249 1.00 84.38 89 SER A N 1
ATOM 684 C CA . SER A 1 89 ? 6.691 2.339 -10.775 1.00 84.38 89 SER A CA 1
ATOM 685 C C . SER A 1 89 ? 6.559 3.494 -11.769 1.00 84.38 89 SER A C 1
ATOM 687 O O . SER A 1 89 ? 5.801 3.382 -12.728 1.00 84.38 89 SER A O 1
ATOM 689 N N . SER A 1 90 ? 7.343 4.560 -11.590 1.00 85.06 90 SER A N 1
ATOM 690 C CA . SER A 1 90 ? 7.376 5.706 -12.501 1.00 85.06 90 SER A CA 1
ATOM 691 C C . SER A 1 90 ? 8.313 5.542 -13.704 1.00 85.06 90 SER A C 1
ATOM 693 O O . SER A 1 90 ? 8.508 6.493 -14.458 1.00 85.06 90 SER A O 1
ATOM 695 N N . ALA A 1 91 ? 8.920 4.368 -13.900 1.00 87.44 91 ALA A N 1
ATOM 696 C CA . ALA A 1 91 ? 9.794 4.131 -15.043 1.00 87.44 91 ALA A CA 1
ATOM 697 C C . ALA A 1 91 ? 8.985 4.035 -16.347 1.00 87.44 91 ALA A C 1
ATOM 699 O O . ALA A 1 91 ? 7.946 3.376 -16.401 1.00 87.44 91 ALA A O 1
ATOM 700 N N . ASN A 1 92 ? 9.500 4.626 -17.428 1.00 88.06 92 ASN A N 1
ATOM 701 C CA . ASN A 1 92 ? 8.838 4.604 -18.740 1.00 88.06 92 ASN A CA 1
ATOM 702 C C . ASN A 1 92 ? 8.571 3.178 -19.249 1.00 88.06 92 ASN A C 1
ATOM 704 O O . ASN A 1 92 ? 7.536 2.929 -19.856 1.00 88.06 92 ASN A O 1
ATOM 708 N N . GLU A 1 93 ? 9.472 2.239 -18.951 1.00 87.25 93 GLU A N 1
ATOM 709 C CA . GLU A 1 93 ? 9.312 0.811 -19.255 1.00 87.25 93 GLU A CA 1
ATOM 710 C C . GLU A 1 93 ? 8.067 0.203 -18.585 1.00 87.25 93 GLU A C 1
ATOM 712 O O . GLU A 1 93 ? 7.378 -0.637 -19.162 1.00 87.25 93 GLU A O 1
ATOM 717 N N . VAL A 1 94 ? 7.732 0.652 -17.370 1.00 88.31 94 VAL A N 1
ATOM 718 C CA . VAL A 1 94 ? 6.541 0.171 -16.665 1.00 88.31 94 VAL A CA 1
ATOM 719 C C . VAL A 1 94 ? 5.280 0.707 -17.331 1.00 88.31 94 VAL A C 1
ATOM 721 O O . VAL A 1 94 ? 4.334 -0.044 -17.564 1.00 88.31 94 VAL A O 1
ATOM 724 N N . PHE A 1 95 ? 5.280 1.986 -17.701 1.00 88.00 95 PHE A N 1
ATOM 725 C CA . PHE A 1 95 ? 4.157 2.598 -18.405 1.00 88.00 95 PHE A CA 1
ATOM 726 C C . PHE A 1 95 ? 3.954 2.052 -19.819 1.00 88.00 95 PHE A C 1
ATOM 728 O O . PHE A 1 95 ? 2.814 1.991 -20.266 1.00 88.00 95 PHE A O 1
ATOM 735 N N . SER A 1 96 ? 5.005 1.639 -20.529 1.00 88.31 96 SER A N 1
ATOM 736 C CA . SER A 1 96 ? 4.847 1.069 -21.871 1.00 88.31 96 SER A CA 1
ATOM 737 C C . SER A 1 96 ? 4.238 -0.333 -21.843 1.00 88.31 96 SER A C 1
ATOM 739 O O . SER A 1 96 ? 3.440 -0.661 -22.717 1.00 88.31 96 SER A O 1
ATOM 741 N N . LYS A 1 97 ? 4.577 -1.149 -20.835 1.00 89.12 97 LYS A N 1
ATOM 742 C CA . LYS A 1 97 ? 4.139 -2.551 -20.744 1.00 89.12 97 LYS A CA 1
ATOM 743 C C . LYS A 1 97 ? 2.857 -2.754 -19.929 1.00 89.12 97 LYS A C 1
ATOM 745 O O . LYS A 1 97 ? 2.065 -3.630 -20.258 1.00 89.12 97 LYS A O 1
ATOM 750 N N . TRP A 1 98 ? 2.650 -1.975 -18.867 1.00 88.50 98 TRP A N 1
ATOM 751 C CA . TRP A 1 98 ? 1.621 -2.246 -17.848 1.00 88.50 98 TRP A CA 1
ATOM 752 C C . TRP A 1 98 ? 0.526 -1.186 -17.751 1.00 88.50 98 TRP A C 1
ATOM 754 O O . TRP A 1 98 ? -0.366 -1.298 -16.903 1.00 88.50 98 TRP A O 1
ATOM 764 N N . LYS A 1 99 ? 0.581 -0.144 -18.588 1.00 89.50 99 LYS A N 1
ATOM 765 C CA . LYS A 1 99 ? -0.494 0.841 -18.674 1.00 89.50 99 LYS A CA 1
ATOM 766 C C . LYS A 1 99 ? -1.688 0.221 -19.383 1.00 89.50 99 LYS A C 1
ATOM 768 O O . LYS A 1 99 ? -1.630 -0.132 -20.556 1.00 89.50 99 LYS A O 1
ATOM 773 N N . TYR A 1 100 ? -2.796 0.179 -18.668 1.00 89.00 100 TYR A N 1
ATOM 774 C CA . TYR A 1 100 ? -4.105 -0.143 -19.191 1.00 89.00 100 TYR A CA 1
ATOM 775 C C . TYR A 1 100 ? -4.955 1.128 -19.254 1.00 89.00 100 TYR A C 1
ATOM 777 O O . TYR A 1 100 ? -4.897 1.971 -18.354 1.00 89.00 100 TYR A O 1
ATOM 785 N N . SER A 1 101 ? -5.736 1.267 -20.321 1.00 90.06 101 SER A N 1
ATOM 786 C CA . SER A 1 101 ? -6.680 2.365 -20.507 1.00 90.06 101 SER A CA 1
ATOM 787 C C . SER A 1 101 ? -8.036 1.797 -20.908 1.00 90.06 101 SER A C 1
ATOM 789 O O . SER A 1 101 ? -8.119 0.890 -21.732 1.00 90.06 101 SER A O 1
ATOM 791 N N . SER A 1 102 ? -9.089 2.327 -20.304 1.00 87.62 102 SER A N 1
ATOM 792 C CA . SER A 1 102 ? -10.488 2.016 -20.586 1.00 87.62 102 SER A CA 1
ATOM 793 C C . SER A 1 102 ? -11.307 3.302 -20.541 1.00 87.62 102 SER A C 1
ATOM 795 O O . SER A 1 102 ? -10.833 4.313 -20.025 1.00 87.62 102 SER A O 1
ATOM 797 N N . GLU A 1 103 ? -12.532 3.262 -21.056 1.00 87.69 103 GLU A N 1
ATOM 798 C CA . GLU A 1 103 ? -13.431 4.421 -21.114 1.00 87.69 103 GLU A CA 1
ATOM 799 C C . GLU A 1 103 ? -13.612 5.129 -19.746 1.00 87.69 103 GLU A C 1
ATOM 801 O O . GLU A 1 103 ? -13.335 6.328 -19.687 1.00 87.69 103 GLU A O 1
ATOM 806 N N . PRO A 1 104 ? -13.866 4.430 -18.615 1.00 89.38 104 PRO A N 1
ATOM 807 C CA . PRO A 1 104 ? -13.933 5.080 -17.300 1.00 89.38 104 PRO A CA 1
ATOM 808 C C . PRO A 1 104 ? -12.564 5.336 -16.642 1.00 89.38 104 PRO A C 1
ATOM 810 O O . PRO A 1 104 ? -12.495 5.965 -15.587 1.00 89.38 104 PRO A O 1
ATOM 813 N N . ALA A 1 105 ? -11.459 4.825 -17.197 1.00 85.75 105 ALA A N 1
ATOM 814 C CA . ALA A 1 105 ? -10.136 4.927 -16.582 1.00 85.75 105 ALA A CA 1
ATOM 815 C C . ALA A 1 105 ? -9.022 5.005 -17.633 1.00 85.75 105 ALA A C 1
ATOM 817 O O . ALA A 1 105 ? -8.506 3.985 -18.090 1.00 85.75 105 ALA A O 1
ATOM 818 N N . GLN A 1 106 ? -8.612 6.230 -17.967 1.00 85.69 106 GLN A N 1
ATOM 819 C CA . GLN A 1 106 ? -7.704 6.528 -19.084 1.00 85.69 106 GLN A CA 1
ATOM 820 C C . GLN A 1 106 ? -6.216 6.187 -18.832 1.00 85.69 106 GLN A C 1
ATOM 822 O O . GLN A 1 106 ? -5.362 6.341 -19.712 1.00 85.69 106 GLN A O 1
ATOM 827 N N . GLY A 1 107 ? -5.869 5.725 -17.629 1.00 85.38 107 GLY A N 1
ATOM 828 C CA . GLY A 1 107 ? -4.493 5.374 -17.290 1.00 85.38 107 GLY A CA 1
ATOM 829 C C . GLY A 1 107 ? -4.373 4.714 -15.928 1.00 85.38 107 GLY A C 1
ATOM 830 O O . GLY A 1 107 ? -4.334 5.386 -14.904 1.00 85.38 107 GLY A O 1
ATOM 831 N N . GLN A 1 108 ? -4.279 3.389 -15.926 1.00 89.12 108 GLN A N 1
ATOM 832 C CA . GLN A 1 108 ? -4.021 2.590 -14.735 1.00 89.12 108 GLN A CA 1
ATOM 833 C C . GLN A 1 108 ? -2.814 1.693 -14.975 1.00 89.12 108 GLN A C 1
ATOM 835 O O . GLN A 1 108 ? -2.725 1.039 -16.010 1.00 89.12 108 GLN A O 1
ATOM 840 N N . LEU A 1 109 ? -1.904 1.627 -14.008 1.00 88.50 109 LEU A N 1
ATOM 841 C CA . LEU A 1 109 ? -0.868 0.599 -13.993 1.00 88.50 109 LEU A CA 1
ATOM 842 C C . LEU A 1 109 ? -1.435 -0.643 -13.307 1.00 88.50 109 LEU A C 1
ATOM 844 O O . LEU A 1 109 ? -1.834 -0.581 -12.145 1.00 88.50 1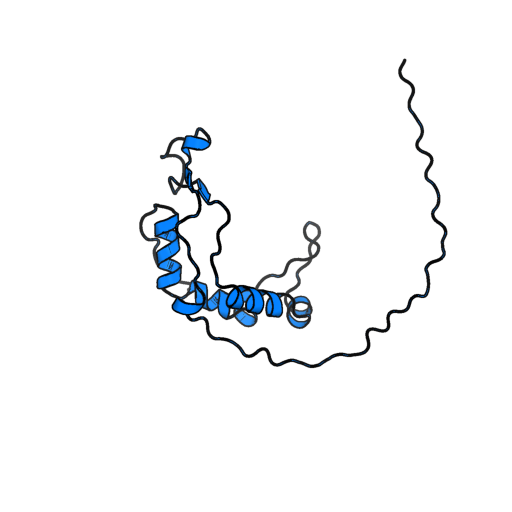09 LEU A O 1
ATOM 848 N N . ARG A 1 110 ? -1.489 -1.769 -14.020 1.00 87.19 110 ARG A N 1
ATOM 849 C CA . ARG A 1 110 ? -2.008 -3.040 -13.492 1.00 87.19 110 ARG A CA 1
ATOM 850 C C . ARG A 1 110 ? -0.970 -4.143 -13.667 1.00 87.19 110 ARG A C 1
ATOM 852 O O . ARG A 1 110 ? -0.254 -4.158 -14.657 1.00 87.19 110 ARG A O 1
ATOM 859 N N . GLY A 1 111 ? -0.860 -5.049 -12.695 1.00 84.12 111 GLY A N 1
ATOM 860 C CA . GLY A 1 111 ? 0.013 -6.232 -12.781 1.00 84.12 111 GLY A CA 1
ATOM 861 C C . GLY A 1 111 ? 1.526 -5.979 -12.682 1.00 84.12 111 GLY A C 1
ATOM 862 O O . GLY A 1 111 ? 2.273 -6.930 -12.495 1.00 84.12 111 GLY A O 1
ATOM 863 N N . TYR A 1 112 ? 1.993 -4.726 -12.717 1.00 84.88 112 TYR A N 1
ATOM 864 C CA . TYR A 1 112 ? 3.430 -4.422 -12.718 1.00 84.88 112 TYR A CA 1
ATOM 865 C C . TYR A 1 112 ? 4.165 -4.839 -11.437 1.00 84.88 112 TYR A C 1
ATOM 867 O O . TYR A 1 112 ? 5.381 -4.999 -11.459 1.00 84.88 112 TYR A O 1
ATOM 875 N N . ALA A 1 113 ? 3.465 -4.970 -10.307 1.00 80.94 113 ALA A N 1
ATOM 876 C CA . ALA A 1 113 ? 4.110 -5.134 -9.008 1.00 80.94 113 ALA A CA 1
ATOM 877 C C . ALA A 1 113 ? 4.958 -6.414 -8.915 1.00 80.94 113 ALA A C 1
ATOM 879 O O . ALA A 1 113 ? 6.036 -6.367 -8.330 1.00 80.94 113 ALA A O 1
ATOM 880 N N . ALA A 1 114 ? 4.516 -7.517 -9.529 1.00 76.38 114 ALA A N 1
ATOM 881 C CA . ALA A 1 114 ? 5.240 -8.788 -9.498 1.00 76.38 114 ALA A CA 1
ATOM 882 C C . ALA A 1 114 ? 6.603 -8.705 -10.207 1.00 76.38 114 ALA A C 1
ATOM 884 O O . ALA A 1 114 ? 7.607 -9.148 -9.657 1.00 76.38 114 ALA A O 1
ATOM 885 N N . ASP A 1 115 ? 6.640 -8.076 -11.383 1.00 78.06 115 ASP A N 1
ATOM 886 C CA . ASP A 1 115 ? 7.840 -8.031 -12.228 1.00 78.06 115 ASP A CA 1
ATOM 887 C C . ASP A 1 115 ? 8.714 -6.805 -11.943 1.00 78.06 115 ASP A C 1
ATOM 889 O O . ASP A 1 115 ? 9.930 -6.821 -12.122 1.00 78.06 115 ASP A O 1
ATOM 893 N N . CYS A 1 116 ? 8.087 -5.696 -11.555 1.00 76.75 116 CYS A N 1
ATOM 894 C CA . CYS A 1 116 ? 8.739 -4.397 -11.479 1.00 76.75 116 CYS A CA 1
ATOM 895 C C . CYS A 1 116 ? 8.855 -3.876 -10.049 1.00 76.75 116 CYS A C 1
ATOM 897 O O . CYS A 1 116 ? 9.677 -3.006 -9.828 1.00 76.75 116 CYS A O 1
ATOM 899 N N . ALA A 1 117 ? 8.110 -4.369 -9.062 1.00 76.38 117 ALA A N 1
ATOM 900 C CA . ALA A 1 117 ? 8.235 -3.901 -7.680 1.00 76.38 117 ALA A CA 1
ATOM 901 C C . ALA A 1 117 ? 8.496 -5.073 -6.719 1.00 76.38 117 ALA A C 1
ATOM 903 O O . ALA A 1 117 ? 7.655 -5.346 -5.857 1.00 76.38 117 ALA A O 1
ATOM 904 N N . PRO A 1 118 ? 9.669 -5.738 -6.810 1.00 77.50 118 PRO A N 1
ATOM 905 C CA . PRO A 1 118 ? 9.994 -6.879 -5.952 1.00 77.50 118 PRO A CA 1
ATOM 906 C C . PRO A 1 118 ? 9.932 -6.502 -4.471 1.00 77.50 118 PRO A C 1
ATOM 908 O O . PRO A 1 118 ? 9.430 -7.274 -3.671 1.00 77.50 118 PRO A O 1
ATOM 911 N N . VAL A 1 119 ? 10.294 -5.262 -4.123 1.00 81.19 119 VAL A N 1
ATOM 912 C CA . VAL A 1 119 ? 10.161 -4.714 -2.764 1.00 81.19 119 VAL A CA 1
ATOM 913 C C . VAL A 1 119 ? 8.729 -4.834 -2.230 1.00 81.19 119 VAL A C 1
ATOM 915 O O . VAL A 1 119 ? 8.530 -5.213 -1.081 1.00 81.19 119 VAL A O 1
ATOM 918 N N . VAL A 1 120 ? 7.723 -4.546 -3.062 1.00 80.00 120 VAL A N 1
ATOM 919 C CA . VAL A 1 120 ? 6.308 -4.654 -2.682 1.00 80.00 120 VAL A CA 1
ATOM 920 C C . VAL A 1 120 ? 5.894 -6.119 -2.623 1.00 80.00 120 VAL A C 1
ATOM 922 O O . VAL A 1 120 ? 5.310 -6.543 -1.632 1.00 80.00 120 VAL A O 1
ATOM 925 N N . GLY A 1 121 ? 6.210 -6.903 -3.658 1.00 80.69 121 GLY A N 1
ATOM 926 C CA . GLY A 1 121 ? 5.858 -8.323 -3.708 1.00 80.69 121 GLY A CA 1
ATOM 927 C C . GLY A 1 121 ? 6.456 -9.130 -2.553 1.00 80.69 121 GLY A C 1
ATOM 928 O O . GLY A 1 121 ? 5.775 -9.967 -1.968 1.00 80.69 121 GLY A O 1
ATOM 929 N N . ASP A 1 122 ? 7.704 -8.849 -2.190 1.00 82.69 122 ASP A N 1
ATOM 930 C CA . ASP A 1 122 ? 8.405 -9.515 -1.099 1.00 82.69 122 ASP A CA 1
ATOM 931 C C . ASP A 1 122 ? 7.919 -9.038 0.266 1.00 82.69 122 ASP A C 1
ATOM 933 O O . ASP A 1 122 ? 7.804 -9.863 1.171 1.00 82.69 122 ASP A O 1
ATOM 937 N N . ALA A 1 123 ? 7.534 -7.764 0.412 1.00 84.81 123 ALA A N 1
ATOM 938 C CA . ALA A 1 123 ? 6.904 -7.281 1.640 1.00 84.81 123 ALA A CA 1
ATOM 939 C C . ALA A 1 123 ? 5.668 -8.112 2.006 1.00 84.81 123 ALA A C 1
ATOM 941 O O . ALA A 1 123 ? 5.536 -8.553 3.144 1.00 84.81 123 ALA A O 1
ATOM 942 N N . TRP A 1 124 ? 4.808 -8.428 1.036 1.00 80.62 124 TRP A N 1
ATOM 943 C CA . TRP A 1 124 ? 3.600 -9.224 1.277 1.00 80.62 124 TRP A CA 1
ATOM 944 C C . TRP A 1 124 ? 3.852 -10.720 1.529 1.00 80.62 124 TRP A C 1
ATOM 946 O O . TRP A 1 124 ? 2.941 -11.418 1.968 1.00 80.62 124 TRP A O 1
ATOM 956 N N . LYS A 1 125 ? 5.071 -11.226 1.296 1.00 84.00 125 LYS A N 1
ATOM 957 C CA . LYS A 1 125 ? 5.446 -12.628 1.573 1.00 84.00 125 LYS A CA 1
ATOM 958 C C . LYS A 1 125 ? 6.070 -12.824 2.954 1.00 84.00 125 LYS A C 1
ATOM 960 O O . LYS A 1 125 ? 6.149 -13.954 3.433 1.00 84.00 125 LYS A O 1
ATOM 965 N N . LYS A 1 126 ? 6.569 -11.761 3.589 1.00 85.56 126 LYS A N 1
ATOM 966 C CA . LYS A 1 126 ? 7.281 -11.858 4.870 1.00 85.56 126 LYS A CA 1
ATOM 967 C C . LYS A 1 126 ? 6.286 -11.978 6.026 1.00 85.56 126 LYS A C 1
ATOM 969 O O . LYS A 1 126 ? 5.340 -11.200 6.141 1.00 85.56 126 LYS A O 1
ATOM 974 N N . SER A 1 127 ? 6.532 -12.937 6.917 1.00 84.19 127 SER A N 1
ATOM 975 C CA . SER A 1 127 ? 5.678 -13.212 8.081 1.00 84.19 127 SER A CA 1
ATOM 976 C C . SER A 1 127 ? 5.571 -12.019 9.032 1.00 84.19 127 SER A C 1
ATOM 978 O O . SER A 1 127 ? 4.498 -11.767 9.567 1.00 84.19 127 SER A O 1
ATOM 980 N N . GLU A 1 128 ? 6.648 -11.249 9.200 1.00 84.06 128 GLU A N 1
ATOM 981 C CA . GLU A 1 128 ? 6.662 -10.033 10.023 1.00 84.06 128 GLU A CA 1
ATOM 982 C C . GLU A 1 128 ? 5.665 -8.986 9.518 1.00 84.06 128 GLU A C 1
ATOM 984 O O . GLU A 1 128 ? 4.895 -8.433 10.300 1.00 84.06 128 GLU A O 1
ATOM 989 N N . THR A 1 129 ? 5.622 -8.760 8.203 1.00 84.69 129 THR A N 1
ATOM 990 C CA . THR A 1 129 ? 4.682 -7.831 7.568 1.00 84.69 129 THR A CA 1
ATOM 991 C C . THR A 1 129 ? 3.242 -8.313 7.726 1.00 84.69 129 THR A C 1
ATOM 993 O O . THR A 1 129 ? 2.366 -7.545 8.125 1.00 84.69 129 THR A O 1
ATOM 996 N N . LEU A 1 130 ? 3.001 -9.605 7.486 1.00 84.50 130 LEU A N 1
ATOM 997 C CA . LEU A 1 130 ? 1.679 -10.211 7.636 1.00 84.50 130 LEU A CA 1
ATOM 998 C C . LEU A 1 130 ? 1.198 -10.238 9.092 1.00 84.50 130 LEU A C 1
ATOM 1000 O O . LEU A 1 130 ? -0.002 -10.170 9.327 1.00 84.50 130 LEU A O 1
ATOM 1004 N N . ALA A 1 131 ? 2.101 -10.285 10.073 1.00 84.75 131 ALA A N 1
ATOM 1005 C CA . ALA A 1 131 ? 1.749 -10.282 11.491 1.00 84.75 131 ALA A CA 1
ATOM 1006 C C . ALA A 1 131 ? 1.308 -8.903 12.015 1.00 84.75 131 ALA A C 1
ATOM 1008 O O . ALA A 1 131 ? 0.665 -8.833 13.062 1.00 84.75 131 ALA A O 1
ATOM 1009 N N . ILE A 1 132 ? 1.647 -7.806 11.328 1.00 83.00 132 ILE A N 1
ATOM 1010 C CA . ILE A 1 132 ? 1.272 -6.442 11.738 1.00 83.00 132 ILE A CA 1
ATOM 1011 C C . ILE A 1 132 ? -0.197 -6.148 11.399 1.00 83.00 132 ILE A C 1
ATOM 1013 O O . ILE A 1 132 ? -0.889 -5.499 12.178 1.00 83.00 132 ILE A O 1
ATOM 1017 N N . ILE A 1 133 ? -0.703 -6.656 10.274 1.00 81.06 133 ILE A N 1
ATOM 1018 C CA . ILE A 1 133 ? -2.051 -6.329 9.776 1.00 81.06 133 ILE A CA 1
ATOM 1019 C C . ILE A 1 133 ? -3.173 -6.810 10.717 1.00 81.06 133 ILE A C 1
ATOM 1021 O O . ILE A 1 133 ? -4.021 -5.988 11.060 1.00 81.06 133 ILE A O 1
ATOM 1025 N N . PRO A 1 134 ? -3.193 -8.072 11.200 1.00 79.88 134 PRO A N 1
ATOM 1026 C CA . PRO A 1 134 ? -4.205 -8.522 12.157 1.00 79.88 134 PRO A CA 1
ATOM 1027 C C . PRO A 1 134 ? -4.136 -7.748 13.476 1.00 79.88 134 PRO A C 1
ATOM 1029 O O . PRO A 1 134 ? -5.171 -7.413 14.046 1.00 79.88 134 PRO A O 1
ATOM 1032 N N . LYS A 1 135 ? -2.916 -7.416 13.934 1.00 81.38 135 LYS A N 1
ATOM 1033 C CA . LYS A 1 135 ? -2.704 -6.614 15.148 1.00 81.38 135 LYS A CA 1
ATOM 1034 C C . LYS A 1 135 ? -3.312 -5.225 15.010 1.00 81.38 135 LYS A C 1
ATOM 1036 O O . LYS A 1 135 ? -3.941 -4.759 15.952 1.00 81.38 135 LYS A O 1
ATOM 1041 N N . LEU A 1 136 ? -3.145 -4.590 13.849 1.00 78.69 136 LEU A N 1
ATOM 1042 C CA . LEU A 1 136 ? -3.767 -3.300 13.574 1.00 78.69 136 LEU A CA 1
ATOM 1043 C C . LEU A 1 136 ? -5.282 -3.430 13.533 1.00 78.69 136 LEU A C 1
ATOM 1045 O O . LEU A 1 136 ? -5.971 -2.719 14.252 1.00 78.69 136 LEU A O 1
ATOM 1049 N N . ALA A 1 137 ? -5.797 -4.380 12.755 1.00 76.25 137 ALA A N 1
ATOM 1050 C CA . ALA A 1 137 ? -7.228 -4.585 12.575 1.00 76.25 137 ALA A CA 1
ATOM 1051 C C . ALA 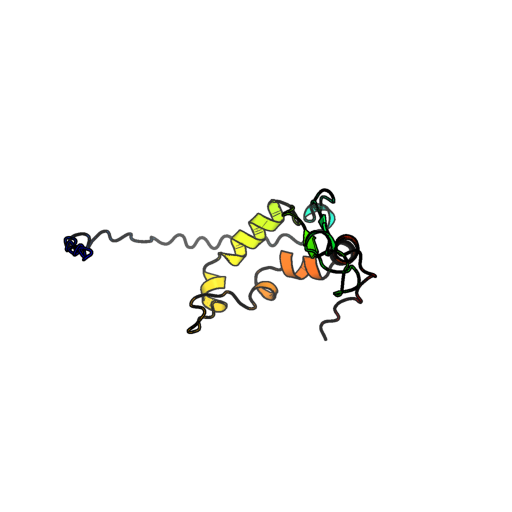A 1 137 ? -7.965 -5.063 13.843 1.00 76.25 137 ALA A C 1
ATOM 1053 O O . ALA A 1 137 ? -9.170 -5.284 13.777 1.00 76.25 137 ALA A O 1
ATOM 1054 N N . GLY A 1 138 ? -7.286 -5.304 14.970 1.00 71.06 138 GLY A N 1
ATOM 1055 C CA . GLY A 1 138 ? -7.915 -5.867 16.171 1.00 71.06 138 GLY A CA 1
ATOM 1056 C C . GLY A 1 138 ? -8.610 -7.212 15.916 1.00 71.06 138 GLY A C 1
ATOM 1057 O O .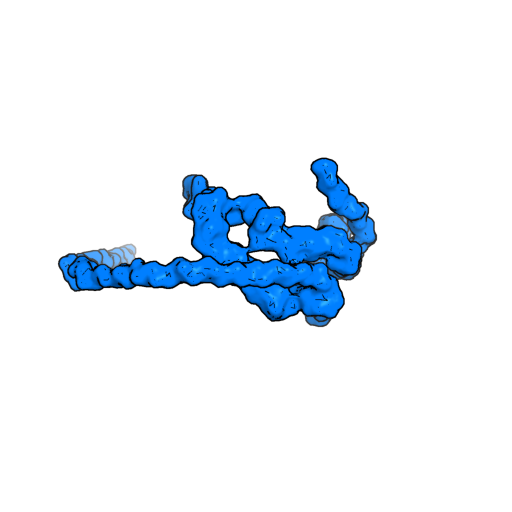 GLY A 1 138 ? -9.513 -7.593 16.656 1.00 71.06 138 GLY A O 1
ATOM 1058 N N . ALA A 1 139 ? -8.220 -7.908 14.845 1.00 67.19 139 ALA A N 1
ATOM 1059 C CA . ALA A 1 139 ? -8.838 -9.137 14.375 1.00 67.19 139 ALA A CA 1
ATOM 1060 C C . ALA A 1 139 ? -7.918 -10.331 14.658 1.00 67.19 139 ALA A C 1
ATOM 1062 O O . ALA A 1 139 ? -6.689 -10.213 14.665 1.00 67.19 139 ALA A O 1
ATOM 1063 N N . GLY A 1 140 ? -8.517 -11.505 14.875 1.00 58.16 140 GLY A N 1
ATOM 1064 C CA . GLY A 1 140 ? -7.768 -12.757 14.979 1.00 58.16 140 GLY A CA 1
ATOM 1065 C C . GLY A 1 140 ? -6.919 -12.999 13.726 1.00 58.16 140 GLY A C 1
ATOM 1066 O O . GLY A 1 140 ? -7.320 -12.629 12.624 1.00 58.16 140 GLY A O 1
ATOM 1067 N N . SER A 1 141 ? -5.733 -13.592 13.905 1.00 52.22 141 SER A N 1
ATOM 1068 C CA . SER A 1 141 ? -4.770 -13.894 12.835 1.00 52.22 141 SER A CA 1
ATOM 1069 C C . SER A 1 141 ? -5.464 -14.413 11.570 1.00 52.22 141 SER A C 1
ATOM 1071 O O . SER A 1 141 ? -6.072 -15.481 11.596 1.00 52.22 141 SER A O 1
ATOM 1073 N N . PHE A 1 142 ? -5.340 -13.693 10.453 1.00 55.38 142 PHE A N 1
ATOM 1074 C CA . PHE A 1 142 ? -5.790 -14.196 9.155 1.00 55.38 142 PHE A CA 1
ATOM 1075 C C . PHE A 1 142 ? -4.910 -15.387 8.730 1.00 55.38 142 PHE A C 1
ATOM 1077 O O . PHE A 1 142 ? -3.703 -15.371 8.996 1.00 55.38 142 PHE A O 1
ATOM 1084 N N . PRO A 1 143 ? -5.467 -16.432 8.089 1.00 52.12 143 PRO A N 1
ATOM 1085 C CA . PRO A 1 143 ? -4.653 -17.499 7.518 1.00 52.12 143 PRO A CA 1
ATOM 1086 C C . PRO A 1 143 ? -3.710 -16.921 6.447 1.00 52.12 143 PRO A C 1
ATOM 1088 O O . PRO A 1 143 ? -4.068 -15.942 5.784 1.00 52.12 143 PRO A O 1
ATOM 1091 N N . PRO A 1 144 ? -2.506 -17.494 6.261 1.00 50.19 144 PRO A N 1
ATOM 1092 C CA . PRO A 1 144 ? -1.586 -17.031 5.231 1.00 50.19 144 PRO A CA 1
ATOM 1093 C C . PRO A 1 144 ? -2.273 -17.097 3.864 1.00 50.19 144 PRO A C 1
ATOM 1095 O O . PRO A 1 144 ? -2.838 -18.131 3.497 1.00 50.19 144 PRO A O 1
ATOM 1098 N N . TRP A 1 145 ? -2.223 -15.990 3.117 1.00 51.38 145 TRP A N 1
ATOM 1099 C CA . TRP A 1 145 ? -2.688 -15.910 1.735 1.00 51.38 145 TRP A CA 1
ATOM 1100 C C . TRP A 1 145 ? -1.877 -16.895 0.890 1.00 51.38 145 TRP A C 1
ATOM 1102 O O . TRP A 1 145 ? -0.784 -16.595 0.416 1.00 51.38 145 TRP A O 1
ATOM 1112 N N . THR A 1 146 ? -2.391 -18.109 0.741 1.00 37.16 146 THR A N 1
ATOM 1113 C CA . THR A 1 146 ? -1.849 -19.106 -0.175 1.00 37.16 146 THR A CA 1
ATOM 1114 C C . THR A 1 146 ? -2.339 -18.737 -1.568 1.00 37.16 146 THR A C 1
ATOM 1116 O O . THR A 1 146 ? -3.447 -19.084 -1.970 1.00 37.16 146 THR A O 1
ATOM 1119 N N . LEU A 1 147 ? -1.522 -17.976 -2.298 1.00 35.34 147 LEU A N 1
ATOM 1120 C CA . LEU A 1 147 ? -1.613 -17.941 -3.755 1.00 35.34 147 LEU A CA 1
ATOM 1121 C C . LEU A 1 147 ? -1.347 -19.375 -4.236 1.00 35.34 147 LEU A C 1
ATOM 1123 O O . LEU A 1 147 ? -0.237 -19.880 -4.068 1.00 35.34 147 LEU A O 1
ATOM 1127 N N . LYS A 1 148 ? -2.400 -20.046 -4.713 1.00 33.53 148 LYS A N 1
ATOM 1128 C CA . LYS A 1 148 ? -2.283 -21.291 -5.481 1.00 33.53 148 LYS A CA 1
ATOM 1129 C C . LYS A 1 148 ? -1.690 -21.004 -6.852 1.00 33.53 148 LYS A C 1
ATOM 1131 O O . LYS A 1 148 ? -2.015 -19.929 -7.404 1.00 33.53 148 LYS A O 1
#

Sequence (148 aa):
MATVGTLTSATLPDSIVHAGLKMKD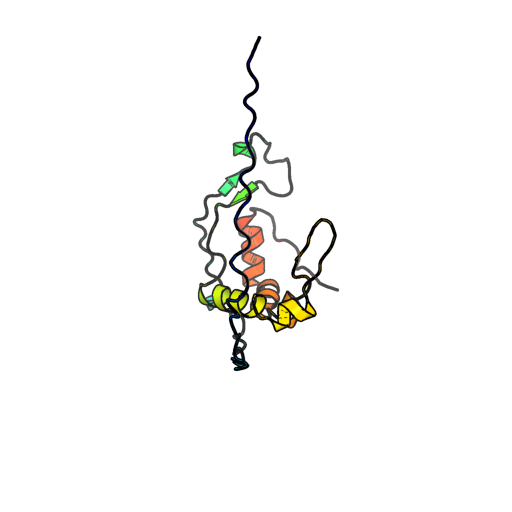MTTSRTVDTVLFEPSKHLSHTTSARVHNMEEFGYSQSRGISPVEVFEPFPWSSSEAIQQTRKKSSANEVFSKWKYSSEPAQGQLRGYAADCAPVVGDAWKKSETLAIIPKLAGAGSFPPWTLK

Mean predicted aligned error: 14.66 Å

Organism: NCBI:txid1810919

pLDDT: mean 71.04, std 19.34, range [31.27, 90.06]

Solvent-accessible surface area (backbone atoms only — not comparable to full-atom values): 9709 Å² total; per-residue (Å²): 142,81,89,84,82,83,83,80,83,78,83,78,79,98,74,87,81,86,81,81,78,76,81,69,86,76,84,68,84,69,79,71,79,79,69,76,68,47,64,91,71,34,50,43,74,60,88,80,45,56,73,40,41,31,56,82,78,76,40,56,65,82,66,69,91,37,46,52,69,47,67,49,91,63,57,59,49,23,72,66,53,50,50,53,48,49,58,42,64,70,29,68,71,43,52,73,74,25,52,43,66,46,95,97,43,82,71,40,82,52,81,45,46,74,84,59,24,53,47,60,50,47,44,74,70,37,66,74,56,60,58,46,53,26,64,70,37,73,35,78,80,71,77,81,85,74,81,125

Nearest PDB structures (foldseek):
  6gfn-assembly1_A  TM=2.867E-01  e=4.447E+00  Homo sapiens

Secondary structure (DSSP, 8-state):
--PPPP---PPPPS------------------------HHHHB---TTS-EEEGGGGT--TTSSS-SEEEEPP---B-HHHHHHHHHHHT-HHHHHHHEEEETTEEEEE-SHHHHH-HHHHHHTT-HHHHHHHHHHTT---PPP----